Protein AF-A0A424Q574-F1 (afdb_monomer_lite)

Radius of gyration: 20.09 Å; chains: 1; bounding box: 46×56×44 Å

Foldseek 3Di:
DVVVVVCVVPVVQVLLLVQQLVQVCVQVVCPPVDDSVVDDDDGPDQWDWDDDDPKTKIKGWDDDPNDIHIHMHTDDDDPDDDVVNVVVVVVVVVVVVDPPPDPDPPDPPDDD

Secondary structure (DSSP, 8-state):
-HHHHHHHH-TTHHHHHHHHHHHHHHHTT-GGGS-GGG----TT-SEEEEEETTEEEEEEEEEETTEEEEEEEE--------HHHHHHHHHHHHHHH-TT------------

pLDDT: mean 74.78, std 12.17, range [43.94, 90.31]

Structure (mmCIF, N/CA/C/O backbone):
data_AF-A0A424Q574-F1
#
_entry.id   AF-A0A424Q574-F1
#
loop_
_atom_site.group_PDB
_atom_site.id
_atom_site.type_symbol
_atom_site.label_atom_id
_atom_site.label_alt_id
_atom_site.label_comp_id
_atom_site.label_asym_id
_atom_site.label_entity_id
_atom_site.label_seq_id
_atom_site.pdbx_PDB_ins_code
_atom_site.Cartn_x
_atom_site.Cartn_y
_atom_site.Cartn_z
_atom_site.occupancy
_atom_site.B_iso_or_equiv
_atom_site.auth_seq_id
_atom_site.auth_comp_id
_atom_site.auth_asym_id
_atom_site.auth_atom_id
_atom_site.pdbx_PDB_model_num
ATOM 1 N N . GLY A 1 1 ? 7.608 7.016 18.982 1.00 70.19 1 GLY A N 1
ATOM 2 C CA . GLY A 1 1 ? 7.324 7.843 17.797 1.00 70.19 1 GLY A CA 1
ATOM 3 C C . GLY A 1 1 ? 5.828 7.919 17.667 1.00 70.19 1 GLY A C 1
ATOM 4 O O . GLY A 1 1 ? 5.191 6.898 17.893 1.00 70.19 1 GLY A O 1
ATOM 5 N N . GLU A 1 2 ? 5.295 9.095 17.361 1.00 78.00 2 GLU A N 1
ATOM 6 C CA . GLU A 1 2 ? 3.858 9.404 17.406 1.00 78.00 2 GLU A CA 1
ATOM 7 C C . GLU A 1 2 ? 3.003 8.418 16.591 1.00 78.00 2 GLU A C 1
ATOM 9 O O . GLU A 1 2 ? 2.003 7.907 17.086 1.00 78.00 2 GLU A O 1
ATOM 14 N N . GLU A 1 3 ? 3.463 8.019 15.398 1.00 73.25 3 GLU A N 1
ATOM 15 C CA . GLU A 1 3 ? 2.787 6.996 14.585 1.00 73.25 3 GLU A CA 1
ATOM 16 C C . GLU A 1 3 ? 2.676 5.640 15.308 1.00 73.25 3 GLU A C 1
ATOM 18 O O . GLU A 1 3 ? 1.620 5.013 15.302 1.00 73.25 3 GLU A O 1
ATOM 23 N N . LEU A 1 4 ? 3.741 5.189 15.981 1.00 79.75 4 LEU A N 1
ATOM 24 C CA . LEU A 1 4 ? 3.734 3.917 16.713 1.00 79.75 4 LEU A CA 1
ATOM 25 C C . LEU A 1 4 ? 2.790 3.963 17.919 1.00 79.75 4 LEU A C 1
ATOM 27 O O . LEU A 1 4 ? 2.160 2.958 18.240 1.00 79.75 4 LEU A O 1
ATOM 31 N N . GLU A 1 5 ? 2.707 5.103 18.602 1.00 82.69 5 GLU A N 1
ATOM 32 C CA . GLU A 1 5 ? 1.785 5.285 19.727 1.00 82.69 5 GLU A CA 1
ATOM 33 C C . GLU A 1 5 ? 0.331 5.294 19.248 1.00 82.69 5 GLU A C 1
ATOM 35 O O . GLU A 1 5 ? -0.494 4.578 19.814 1.00 82.69 5 GLU A O 1
ATOM 40 N N . ASN A 1 6 ? 0.043 5.971 18.135 1.00 77.31 6 ASN A N 1
ATOM 41 C CA . ASN A 1 6 ? -1.282 5.959 17.518 1.00 77.31 6 ASN A CA 1
ATOM 42 C C . ASN A 1 6 ? -1.688 4.569 17.002 1.00 77.31 6 ASN A C 1
ATOM 44 O O . ASN A 1 6 ? -2.845 4.180 17.156 1.00 77.31 6 ASN A O 1
ATOM 48 N N . LEU A 1 7 ? -0.750 3.793 16.448 1.00 82.56 7 LEU A N 1
ATOM 49 C CA . LEU A 1 7 ? -0.987 2.403 16.037 1.00 82.56 7 LEU A CA 1
ATOM 50 C C . LEU A 1 7 ? -1.217 1.469 17.229 1.00 82.56 7 LEU A C 1
ATOM 52 O O . LEU A 1 7 ? -2.032 0.557 17.144 1.00 82.56 7 LEU A O 1
ATOM 56 N N . ARG A 1 8 ? -0.519 1.689 18.350 1.00 84.31 8 ARG A N 1
ATOM 57 C CA . ARG A 1 8 ? -0.772 0.946 19.596 1.00 84.31 8 ARG A CA 1
ATOM 58 C C . ARG A 1 8 ? -2.144 1.268 20.181 1.00 84.31 8 ARG A C 1
ATOM 60 O O . ARG A 1 8 ? -2.762 0.377 20.753 1.00 84.31 8 ARG A O 1
ATOM 67 N N . ALA A 1 9 ? -2.601 2.511 20.042 1.00 83.94 9 ALA A N 1
ATOM 68 C CA . ALA A 1 9 ? -3.927 2.936 20.476 1.00 83.94 9 ALA A CA 1
ATOM 69 C C . ALA A 1 9 ? -5.054 2.433 19.553 1.00 83.94 9 ALA A C 1
ATOM 71 O O . ALA A 1 9 ? -6.160 2.218 20.035 1.00 83.94 9 ALA A O 1
ATOM 72 N N . ASN A 1 10 ? -4.770 2.221 18.261 1.00 82.38 10 ASN A N 1
ATOM 73 C CA . ASN A 1 10 ? -5.748 1.818 17.241 1.00 82.38 10 ASN A CA 1
ATOM 74 C C . ASN A 1 10 ? -5.206 0.642 16.398 1.00 82.38 10 ASN A C 1
ATOM 76 O O . ASN A 1 10 ? -4.868 0.815 15.218 1.00 82.38 10 ASN A O 1
ATOM 80 N N . PRO A 1 11 ? -5.047 -0.556 16.991 1.00 83.12 11 PRO A N 1
ATOM 81 C CA . PRO A 1 11 ? -4.432 -1.705 16.324 1.00 83.12 11 PRO A CA 1
ATOM 82 C C . PRO A 1 11 ? -5.190 -2.167 15.070 1.00 83.12 11 PRO A C 1
ATOM 84 O O . PRO A 1 11 ? -4.582 -2.679 14.131 1.00 83.12 11 PRO A O 1
ATOM 87 N N . GLU A 1 12 ? -6.500 -1.947 15.006 1.00 81.88 12 GLU A N 1
ATOM 88 C CA . GLU A 1 12 ? -7.348 -2.231 13.846 1.00 81.88 12 GLU A CA 1
ATOM 89 C C . GLU A 1 12 ? -6.972 -1.399 12.609 1.00 81.88 12 GLU A C 1
ATOM 91 O O . GLU A 1 12 ? -7.172 -1.833 11.474 1.00 81.88 12 GLU A O 1
ATOM 96 N N . LEU A 1 13 ? -6.356 -0.230 12.808 1.00 82.00 13 LEU A N 1
ATOM 97 C CA . LEU A 1 13 ? -5.911 0.653 11.730 1.00 82.00 13 LEU A CA 1
ATOM 98 C C . L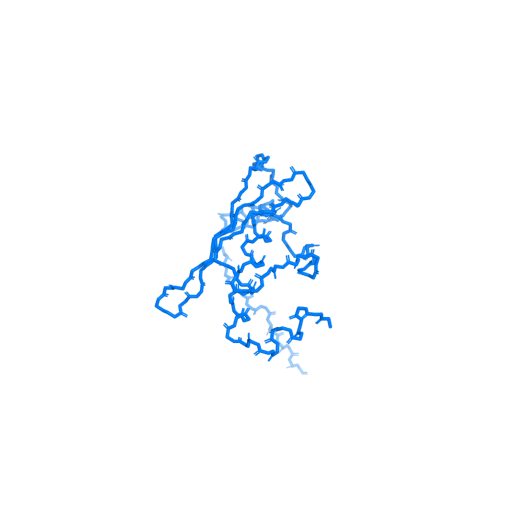EU A 1 13 ? -4.491 0.329 11.249 1.00 82.00 13 LEU A C 1
ATOM 100 O O . LEU A 1 13 ? -4.022 0.923 10.273 1.00 82.00 13 LEU A O 1
ATOM 104 N N . ALA A 1 14 ? -3.806 -0.631 11.880 1.00 85.06 14 ALA A N 1
ATOM 105 C CA . ALA A 1 14 ? -2.451 -1.019 11.502 1.00 85.06 14 ALA A CA 1
ATOM 106 C C . ALA A 1 14 ? -2.393 -1.616 10.094 1.00 85.06 14 ALA A C 1
ATOM 108 O O . ALA A 1 14 ? -1.539 -1.226 9.298 1.00 85.06 14 ALA A O 1
ATOM 109 N N . ILE A 1 15 ? -3.334 -2.499 9.751 1.00 85.94 15 ILE A N 1
ATOM 110 C CA . ILE A 1 15 ? -3.384 -3.114 8.419 1.00 85.94 15 ILE A CA 1
ATOM 111 C C . ILE A 1 15 ? -3.750 -2.075 7.355 1.00 85.94 15 ILE A C 1
ATOM 113 O O . ILE A 1 15 ? -3.142 -2.042 6.284 1.00 85.94 15 ILE A O 1
ATOM 117 N N . GLN A 1 16 ? -4.682 -1.168 7.655 1.00 85.19 16 GLN A N 1
ATOM 118 C CA . GLN A 1 16 ? -5.004 -0.061 6.755 1.00 85.19 16 GLN A CA 1
ATOM 119 C C . GLN A 1 16 ? -3.773 0.819 6.496 1.00 85.19 16 GLN A C 1
ATOM 121 O O . GLN A 1 16 ? -3.428 1.073 5.345 1.00 85.19 16 GLN A O 1
ATOM 126 N N . THR A 1 17 ? -3.084 1.239 7.557 1.00 85.19 17 THR A N 1
ATOM 127 C CA . THR A 1 17 ? -1.883 2.081 7.462 1.00 85.19 17 THR A CA 1
ATOM 128 C C . THR A 1 17 ? -0.771 1.375 6.690 1.00 85.19 17 THR A C 1
ATOM 130 O O . THR A 1 17 ? -0.137 1.977 5.825 1.00 85.19 17 THR A O 1
ATOM 133 N N . TRP A 1 18 ? -0.565 0.082 6.945 1.00 86.75 18 TRP A N 1
ATOM 134 C CA . TRP A 1 18 ? 0.426 -0.717 6.233 1.00 86.75 18 TRP A CA 1
ATOM 135 C C . TRP A 1 18 ? 0.107 -0.829 4.737 1.00 86.75 18 TRP A C 1
ATOM 137 O O . TRP A 1 18 ? 0.968 -0.534 3.911 1.00 86.75 18 TRP A O 1
ATOM 147 N N . THR A 1 19 ? -1.136 -1.166 4.370 1.00 88.12 19 THR A N 1
ATOM 148 C CA . THR A 1 19 ? -1.525 -1.277 2.950 1.00 88.12 19 THR A CA 1
ATOM 149 C C . THR A 1 19 ? -1.395 0.049 2.198 1.00 88.12 19 THR A C 1
ATOM 151 O O . THR A 1 19 ? -0.996 0.039 1.037 1.00 88.12 19 THR A O 1
ATOM 154 N N . ALA A 1 20 ? -1.683 1.182 2.846 1.00 87.31 20 ALA A N 1
ATOM 155 C CA . ALA A 1 20 ? -1.509 2.517 2.269 1.00 87.31 20 ALA A CA 1
ATOM 156 C C . ALA A 1 20 ? -0.033 2.873 2.022 1.00 87.31 20 ALA A C 1
ATOM 158 O O . ALA A 1 20 ? 0.319 3.421 0.974 1.00 87.31 20 ALA A O 1
ATOM 159 N N . LYS A 1 21 ? 0.848 2.535 2.971 1.00 84.94 21 LYS A N 1
ATOM 160 C CA . LYS A 1 21 ? 2.299 2.720 2.817 1.00 84.94 21 LYS A CA 1
ATOM 161 C C . LYS A 1 21 ? 2.857 1.862 1.691 1.00 84.94 21 LYS A C 1
ATOM 163 O O . LYS A 1 21 ? 3.590 2.370 0.845 1.00 84.94 21 LYS A O 1
ATOM 168 N N . GLU A 1 22 ? 2.444 0.603 1.637 1.00 86.12 22 GLU A N 1
ATOM 169 C CA . GLU A 1 22 ? 2.855 -0.339 0.601 1.00 86.12 22 GLU A CA 1
ATOM 170 C C . GLU A 1 22 ? 2.388 0.107 -0.797 1.00 86.12 22 GLU A C 1
ATOM 172 O O . GLU A 1 22 ? 3.159 0.068 -1.757 1.00 86.12 22 GLU A O 1
ATOM 177 N N . SER A 1 23 ? 1.139 0.576 -0.935 1.00 87.81 23 SER A N 1
ATOM 178 C CA . SER A 1 23 ? 0.613 1.040 -2.225 1.00 87.81 23 SER A CA 1
ATOM 179 C C . SER A 1 23 ? 1.347 2.280 -2.730 1.00 87.81 23 SER A C 1
ATOM 181 O O . SER A 1 23 ? 1.632 2.379 -3.924 1.00 87.81 23 SER A O 1
ATOM 183 N N . LEU A 1 24 ? 1.711 3.203 -1.835 1.00 83.50 24 LEU A N 1
ATOM 184 C CA . LEU A 1 24 ? 2.536 4.353 -2.188 1.00 83.50 24 LEU A CA 1
ATOM 185 C C . LEU A 1 24 ? 3.955 3.938 -2.587 1.00 83.50 24 LEU A C 1
ATOM 187 O O . LEU A 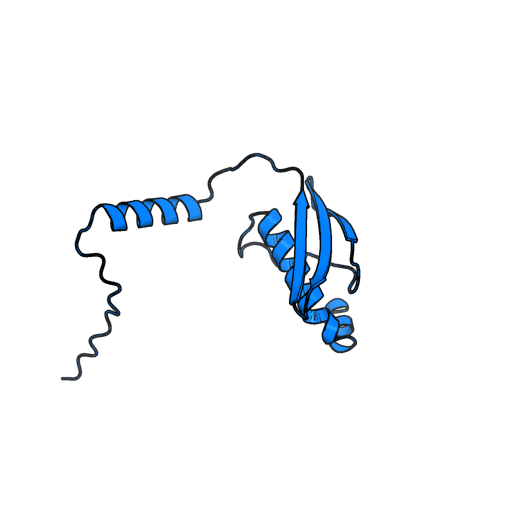1 24 ? 4.440 4.371 -3.627 1.00 83.50 24 LEU A O 1
ATOM 191 N N . GLN A 1 25 ? 4.610 3.080 -1.809 1.00 82.75 25 GLN A N 1
ATOM 192 C CA . GLN A 1 25 ? 5.965 2.618 -2.114 1.00 82.75 25 GLN A CA 1
ATOM 193 C C . GLN A 1 25 ? 6.038 1.952 -3.499 1.00 82.75 25 GLN A C 1
ATOM 195 O O . GLN A 1 25 ? 6.979 2.196 -4.259 1.00 82.75 25 GLN A O 1
ATOM 200 N N . LYS A 1 26 ? 4.999 1.190 -3.868 1.00 82.94 26 LYS A N 1
ATOM 201 C CA . LYS A 1 26 ? 4.834 0.623 -5.215 1.00 82.94 26 LYS A CA 1
ATOM 202 C C . LYS A 1 26 ? 4.609 1.691 -6.283 1.00 82.94 26 LYS A C 1
ATOM 204 O O . LYS A 1 26 ? 5.236 1.620 -7.335 1.00 82.94 26 LYS A O 1
ATOM 209 N N . ALA A 1 27 ? 3.766 2.691 -6.018 1.00 82.00 27 ALA A N 1
ATOM 210 C CA . ALA A 1 27 ? 3.533 3.800 -6.946 1.00 82.00 27 ALA A CA 1
ATOM 211 C C . ALA A 1 27 ? 4.804 4.633 -7.199 1.00 82.00 27 ALA A C 1
ATOM 213 O O . ALA A 1 27 ? 5.021 5.091 -8.316 1.00 82.00 27 ALA A O 1
ATOM 214 N N . MET A 1 28 ? 5.668 4.773 -6.190 1.00 78.81 28 MET A N 1
ATOM 215 C CA . MET A 1 28 ? 6.960 5.457 -6.308 1.00 78.81 28 MET A CA 1
ATOM 216 C C . MET A 1 28 ? 8.034 4.615 -7.014 1.00 78.81 28 MET A C 1
ATOM 218 O O . MET A 1 28 ? 9.065 5.159 -7.391 1.00 78.81 28 MET A O 1
ATOM 222 N N . ARG A 1 29 ? 7.825 3.300 -7.182 1.00 76.62 29 ARG A N 1
ATOM 223 C CA . ARG A 1 29 ? 8.790 2.349 -7.777 1.00 76.62 29 ARG A CA 1
ATOM 224 C C . ARG A 1 29 ? 10.165 2.315 -7.098 1.00 76.62 29 ARG A C 1
ATOM 226 O O . ARG A 1 29 ? 11.148 1.891 -7.692 1.00 76.62 29 ARG A O 1
ATOM 233 N N . LEU A 1 30 ? 10.249 2.721 -5.835 1.00 69.62 30 LEU A N 1
ATOM 234 C CA . LEU A 1 30 ? 11.525 2.785 -5.114 1.00 69.62 30 LEU A CA 1
ATOM 235 C C . LEU A 1 30 ? 11.945 1.440 -4.506 1.00 69.62 30 LEU A C 1
ATOM 237 O O . LEU A 1 30 ? 13.000 1.350 -3.875 1.00 69.62 30 LEU A O 1
ATOM 241 N N . GLY A 1 31 ? 11.127 0.395 -4.678 1.00 70.00 31 GLY A N 1
ATOM 242 C CA . GLY A 1 31 ? 11.356 -0.913 -4.071 1.00 70.00 31 GLY A CA 1
ATOM 243 C C . GLY A 1 31 ? 11.627 -0.779 -2.571 1.00 70.00 31 GLY A C 1
ATOM 244 O O . GLY A 1 31 ? 11.106 0.118 -1.911 1.00 70.00 31 GLY A O 1
ATOM 245 N N . MET A 1 32 ? 12.497 -1.6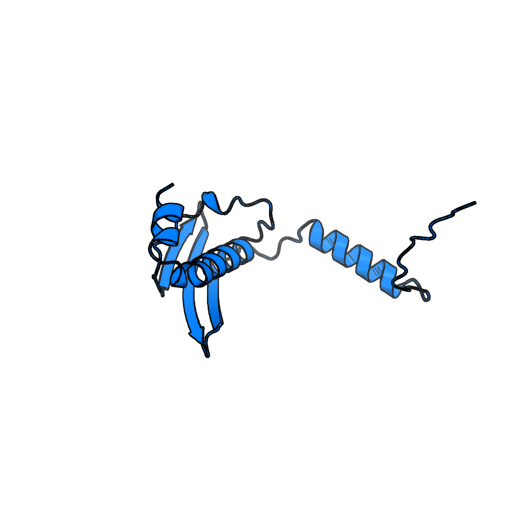28 -2.029 1.00 72.38 32 MET A N 1
ATOM 246 C CA . MET A 1 32 ? 12.888 -1.599 -0.611 1.00 72.38 32 MET A CA 1
ATOM 247 C C . MET A 1 32 ? 13.881 -0.480 -0.247 1.00 72.38 32 MET A C 1
ATOM 249 O O . MET A 1 32 ? 14.234 -0.344 0.924 1.00 72.38 32 MET A O 1
ATOM 253 N N . ASN A 1 33 ? 14.327 0.337 -1.211 1.00 69.19 33 ASN A N 1
ATOM 254 C CA . ASN A 1 33 ? 15.238 1.455 -0.934 1.00 69.19 33 ASN A CA 1
ATOM 255 C C . ASN A 1 33 ? 14.538 2.610 -0.210 1.00 69.19 33 ASN A C 1
ATOM 257 O O . ASN A 1 33 ? 15.196 3.465 0.387 1.00 69.19 33 ASN A O 1
ATOM 261 N N . PHE A 1 34 ? 13.207 2.646 -0.245 1.00 68.12 34 PHE A N 1
ATOM 262 C CA . PHE A 1 34 ? 12.450 3.670 0.447 1.00 68.12 34 PHE A CA 1
ATOM 263 C C . PHE A 1 34 ? 12.188 3.281 1.903 1.00 68.12 34 PHE A C 1
ATOM 265 O O . PHE A 1 34 ? 11.621 2.230 2.186 1.00 68.12 34 PHE A O 1
ATOM 272 N N . ASN A 1 35 ? 12.575 4.150 2.843 1.00 69.56 35 ASN A N 1
ATOM 273 C CA . ASN A 1 35 ? 12.310 3.933 4.262 1.00 69.56 35 ASN A CA 1
ATOM 274 C C . ASN A 1 35 ? 10.855 4.324 4.597 1.00 69.56 35 ASN A C 1
ATOM 276 O O . ASN A 1 35 ? 10.547 5.521 4.596 1.00 69.56 35 ASN A O 1
ATOM 280 N N . PRO A 1 36 ? 9.979 3.374 4.983 1.00 66.00 36 PRO A N 1
ATOM 281 C CA . PRO A 1 36 ? 8.558 3.635 5.244 1.00 66.00 36 PRO A CA 1
ATOM 282 C C . PRO A 1 36 ? 8.290 4.592 6.417 1.00 66.00 36 PRO A C 1
ATOM 284 O O . PRO A 1 36 ? 7.159 5.038 6.605 1.00 66.00 36 PRO A O 1
ATOM 287 N N . ARG A 1 37 ? 9.314 4.906 7.226 1.00 69.31 37 ARG A N 1
ATOM 288 C CA . ARG A 1 37 ? 9.236 5.887 8.322 1.00 69.31 37 ARG A CA 1
ATOM 289 C C . ARG A 1 37 ? 9.247 7.337 7.847 1.00 69.31 37 ARG A C 1
ATOM 291 O O . ARG A 1 37 ? 8.919 8.212 8.631 1.00 69.31 37 ARG A O 1
ATOM 298 N N . LYS A 1 38 ? 9.659 7.596 6.602 1.00 68.31 38 LYS A N 1
ATOM 299 C CA . LYS A 1 38 ? 9.639 8.947 6.020 1.00 68.31 38 LYS A CA 1
ATOM 300 C C . LYS A 1 38 ? 8.263 9.344 5.486 1.00 68.31 38 LYS A C 1
ATOM 302 O O . LYS A 1 38 ? 8.075 10.503 5.139 1.00 68.31 38 LYS A O 1
ATOM 307 N N . ILE A 1 39 ? 7.329 8.395 5.393 1.00 68.50 39 ILE A N 1
ATOM 308 C CA . ILE A 1 39 ? 5.953 8.688 5.009 1.00 68.50 39 ILE A CA 1
ATOM 309 C C . ILE A 1 39 ? 5.099 8.746 6.268 1.00 68.50 39 ILE A C 1
ATOM 311 O O . ILE A 1 39 ? 4.836 7.721 6.904 1.00 68.50 39 ILE A O 1
ATOM 315 N N . GLU A 1 40 ? 4.634 9.946 6.581 1.00 68.94 40 GLU A N 1
ATOM 316 C CA . GLU A 1 40 ? 3.637 10.179 7.613 1.00 68.94 40 GLU A CA 1
ATOM 317 C C . GLU A 1 40 ? 2.254 10.183 6.962 1.00 68.94 40 GLU A C 1
ATOM 319 O O . GLU A 1 40 ? 1.949 11.021 6.113 1.00 68.94 40 GLU A O 1
ATOM 324 N N . PHE A 1 41 ? 1.419 9.214 7.338 1.00 67.81 41 PHE A N 1
AT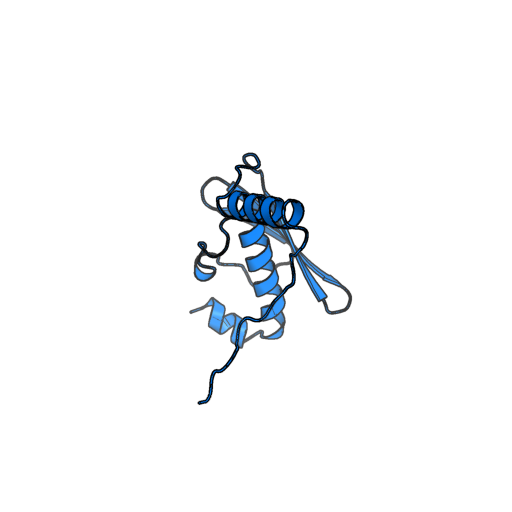OM 325 C CA . PHE A 1 41 ? 0.024 9.164 6.916 1.00 67.81 41 PHE A CA 1
ATOM 326 C C . PHE A 1 41 ? -0.885 9.493 8.096 1.00 67.81 41 PHE A C 1
ATOM 328 O O . PHE A 1 41 ? -0.739 8.878 9.156 1.00 67.81 41 PHE A O 1
ATOM 335 N N . PRO A 1 42 ? -1.872 10.386 7.924 1.00 65.69 42 PRO A N 1
ATOM 336 C CA . PRO A 1 42 ? -2.948 10.510 8.890 1.00 65.69 42 PRO A CA 1
ATOM 337 C C . PRO A 1 42 ? -3.730 9.187 8.943 1.00 65.69 42 PRO A C 1
ATOM 339 O O . PRO A 1 42 ? -4.330 8.742 7.960 1.00 65.69 42 PRO A O 1
ATOM 342 N N . ILE A 1 43 ? -3.676 8.530 10.100 1.00 65.62 43 ILE A N 1
ATOM 343 C CA . ILE A 1 43 ? -4.296 7.225 10.346 1.00 65.62 43 ILE A CA 1
ATOM 344 C C . ILE A 1 43 ? -5.828 7.364 10.260 1.00 65.62 43 ILE A C 1
ATOM 346 O O . ILE A 1 43 ? -6.407 8.319 10.773 1.00 65.62 43 ILE A O 1
ATOM 350 N N . GLY A 1 44 ? -6.495 6.418 9.587 1.00 63.38 44 GLY A N 1
ATOM 351 C CA . GLY A 1 44 ? -7.960 6.401 9.429 1.00 63.38 44 GLY A CA 1
ATOM 352 C C . GLY A 1 44 ? -8.507 7.215 8.247 1.00 63.38 44 GLY A C 1
ATOM 353 O O . GLY A 1 44 ? -9.719 7.238 8.018 1.00 63.38 44 GLY A O 1
ATOM 354 N N . VAL A 1 45 ? -7.647 7.843 7.442 1.00 68.94 45 VAL A N 1
ATOM 355 C CA . VAL A 1 45 ? -8.078 8.609 6.266 1.00 68.94 45 VAL A CA 1
ATOM 356 C C . VAL A 1 45 ? -8.348 7.682 5.075 1.00 68.94 45 VAL A C 1
ATOM 358 O O . VAL A 1 45 ? -7.506 6.883 4.674 1.00 68.94 45 VAL A O 1
ATOM 361 N N . LYS A 1 46 ? -9.551 7.787 4.491 1.00 75.19 46 LYS A N 1
ATOM 362 C CA . LYS A 1 46 ? -9.968 6.987 3.319 1.00 75.19 46 LYS A CA 1
ATOM 363 C C . LYS A 1 46 ? -9.486 7.553 1.988 1.00 75.19 46 LYS A C 1
ATOM 365 O O . LYS A 1 46 ? -9.417 6.816 1.013 1.00 75.19 46 LYS A O 1
ATOM 370 N N . LYS A 1 47 ? -9.237 8.859 1.915 1.00 80.75 47 LYS A N 1
ATOM 371 C CA . LYS A 1 47 ? -8.769 9.541 0.706 1.00 80.75 47 LYS A CA 1
ATOM 372 C C . LYS A 1 47 ? -7.796 10.633 1.095 1.00 80.75 47 LYS A C 1
ATOM 374 O O . LYS A 1 47 ? -8.146 11.473 1.921 1.00 80.75 47 LYS A O 1
ATOM 379 N N . LEU A 1 48 ? -6.618 10.631 0.494 1.00 81.31 48 LEU A N 1
ATOM 380 C CA . LEU A 1 48 ? -5.593 11.621 0.772 1.00 81.31 48 LEU A CA 1
ATOM 381 C C . LEU A 1 48 ? -4.868 11.986 -0.516 1.00 81.31 48 LEU A C 1
ATOM 383 O O . LEU A 1 48 ? -4.459 11.108 -1.270 1.00 81.31 48 LEU A O 1
ATOM 387 N N . ASN A 1 49 ? -4.678 13.282 -0.721 1.00 80.56 49 ASN A N 1
ATOM 388 C CA . ASN A 1 49 ? -3.787 13.800 -1.746 1.00 80.56 49 ASN A CA 1
ATOM 389 C C . ASN A 1 49 ? -2.537 14.311 -1.045 1.00 80.56 49 ASN A C 1
ATOM 391 O O . ASN A 1 49 ? -2.646 15.025 -0.047 1.00 80.56 49 ASN A O 1
ATOM 395 N N . PHE A 1 50 ? -1.369 13.947 -1.550 1.00 77.81 50 PHE A N 1
ATOM 396 C CA . PHE A 1 50 ? -0.104 14.383 -0.980 1.00 77.81 50 PHE A CA 1
ATOM 397 C C . PHE A 1 50 ? 0.952 14.514 -2.071 1.00 77.81 50 PHE A C 1
ATOM 399 O O . PHE A 1 50 ? 0.931 13.817 -3.086 1.00 77.81 50 PHE A O 1
ATOM 406 N N . SER A 1 51 ? 1.879 15.432 -1.840 1.00 72.25 51 SER A N 1
ATOM 407 C CA . SER A 1 51 ? 2.996 15.705 -2.734 1.00 72.25 51 SER A CA 1
ATOM 408 C C . SER A 1 51 ? 4.269 15.236 -2.046 1.00 72.25 51 SER A C 1
ATOM 410 O O . SER A 1 51 ? 4.556 15.660 -0.927 1.00 72.25 51 SER A O 1
ATOM 412 N N . ILE A 1 52 ? 5.012 14.339 -2.692 1.00 71.69 52 ILE A N 1
ATOM 413 C CA . ILE A 1 52 ? 6.339 13.915 -2.235 1.00 71.69 52 ILE A CA 1
ATOM 414 C C . ILE A 1 52 ? 7.339 14.405 -3.268 1.00 71.69 52 ILE A C 1
ATOM 416 O O . ILE A 1 52 ? 7.272 14.017 -4.435 1.00 71.69 52 ILE A O 1
ATOM 420 N N . GLU A 1 53 ? 8.255 15.263 -2.823 1.00 72.44 53 GLU A N 1
ATOM 421 C CA . GLU A 1 53 ? 9.231 15.937 -3.682 1.00 72.44 53 GLU A CA 1
ATOM 422 C C . GLU A 1 53 ? 8.528 16.669 -4.841 1.00 72.44 53 GLU A C 1
ATOM 424 O O . GLU A 1 53 ? 7.789 17.620 -4.595 1.00 72.44 53 GLU A O 1
ATOM 429 N N . ASN A 1 54 ? 8.714 16.213 -6.084 1.00 69.50 54 ASN A N 1
ATOM 430 C CA . ASN A 1 54 ? 8.110 16.798 -7.286 1.00 69.50 54 ASN A CA 1
ATOM 431 C C . ASN A 1 54 ? 6.929 15.982 -7.840 1.00 69.50 54 ASN A C 1
ATOM 433 O O . ASN A 1 54 ? 6.437 16.282 -8.925 1.00 69.50 54 ASN A O 1
ATOM 437 N N . SER A 1 55 ? 6.492 14.933 -7.138 1.00 71.69 55 SER A N 1
ATOM 438 C CA . SER A 1 55 ? 5.429 14.036 -7.598 1.00 71.69 55 SER A CA 1
ATOM 439 C C . SER A 1 55 ? 4.169 14.185 -6.752 1.00 71.69 55 SER A C 1
ATOM 441 O O . SER A 1 55 ? 4.214 14.155 -5.520 1.00 71.69 55 SER A O 1
ATOM 443 N N . ASN A 1 56 ? 3.026 14.317 -7.425 1.00 82.19 56 ASN A N 1
ATOM 444 C CA . ASN A 1 56 ? 1.714 14.373 -6.790 1.00 82.19 56 ASN A CA 1
ATOM 445 C C . ASN A 1 56 ? 1.068 12.989 -6.808 1.00 82.19 56 ASN A C 1
ATOM 447 O O . ASN A 1 56 ? 0.859 12.412 -7.877 1.00 82.19 56 ASN A O 1
ATOM 451 N N . PHE A 1 57 ? 0.710 12.491 -5.627 1.00 84.50 57 PHE A N 1
ATOM 452 C CA . PHE A 1 57 ? 0.052 11.206 -5.453 1.00 84.50 57 PHE A CA 1
ATOM 453 C C . PHE A 1 57 ? -1.337 11.375 -4.837 1.00 84.50 57 PHE A C 1
ATOM 455 O O . PHE A 1 57 ? -1.589 12.237 -3.992 1.00 84.50 57 PHE A O 1
ATOM 462 N N . GLN A 1 58 ? -2.242 10.506 -5.265 1.00 87.44 58 GLN A N 1
ATOM 463 C CA . GLN A 1 58 ? -3.579 10.349 -4.718 1.00 87.44 58 GLN A CA 1
ATOM 464 C C . GLN A 1 58 ? -3.686 8.933 -4.164 1.00 87.44 58 GLN A C 1
ATOM 466 O O . GLN A 1 58 ? -3.365 7.966 -4.853 1.00 87.44 58 GLN A O 1
ATOM 471 N N . LEU A 1 59 ? -4.122 8.820 -2.914 1.00 87.44 59 LEU A N 1
ATOM 472 C CA . LEU A 1 59 ? -4.369 7.563 -2.220 1.00 87.44 59 LEU A CA 1
ATOM 473 C C . LEU A 1 59 ? -5.855 7.444 -1.907 1.00 87.44 59 LEU A C 1
ATOM 475 O O . LEU A 1 59 ? -6.469 8.371 -1.373 1.00 87.44 59 LEU A O 1
ATOM 479 N N . VAL A 1 60 ? -6.408 6.263 -2.158 1.00 88.75 60 VAL A N 1
ATOM 480 C CA . VAL A 1 60 ? -7.734 5.865 -1.692 1.00 88.75 60 VAL A CA 1
ATOM 481 C C . VAL A 1 60 ? -7.640 4.511 -1.006 1.00 88.75 60 VAL A C 1
ATOM 483 O O . VAL A 1 60 ? -7.127 3.557 -1.583 1.00 88.75 60 VAL A O 1
ATOM 486 N N . SER A 1 61 ? -8.186 4.424 0.203 1.00 87.44 61 SER A N 1
ATOM 487 C CA . SER A 1 61 ? -8.241 3.206 1.005 1.00 87.44 61 SER A CA 1
ATOM 488 C C . SER A 1 61 ? -9.679 2.872 1.380 1.00 87.44 61 SER A C 1
ATOM 490 O O . SER A 1 61 ? -10.470 3.739 1.766 1.00 87.44 61 SER A O 1
ATOM 492 N N . TRP A 1 62 ? -10.027 1.594 1.283 1.00 88.25 62 TRP A N 1
ATOM 493 C CA . TRP A 1 62 ? -11.332 1.075 1.673 1.00 88.25 62 TRP A CA 1
ATOM 494 C C . TRP A 1 62 ? -11.221 -0.360 2.183 1.00 88.25 62 TRP A C 1
ATOM 496 O O . TRP A 1 62 ? -10.212 -1.038 1.995 1.00 88.25 62 TRP A O 1
ATOM 506 N N . THR A 1 63 ? -12.291 -0.821 2.822 1.00 87.38 63 THR A N 1
ATOM 507 C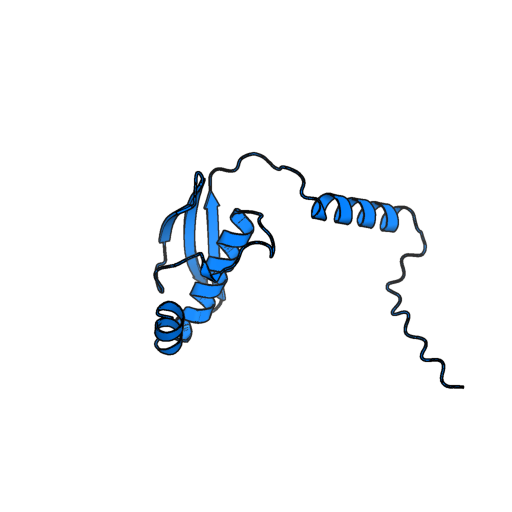 CA . THR A 1 63 ? -12.422 -2.205 3.276 1.00 87.38 63 THR A CA 1
ATOM 508 C C . THR A 1 63 ? -13.472 -2.902 2.422 1.00 87.38 63 THR A C 1
ATOM 510 O O . THR A 1 63 ? -14.561 -2.365 2.209 1.00 87.38 63 THR A O 1
ATOM 513 N N . HIS A 1 64 ? -13.159 -4.094 1.924 1.00 87.75 64 HIS A N 1
ATOM 514 C CA . HIS A 1 64 ? -14.100 -4.953 1.214 1.00 87.75 64 HIS A CA 1
ATOM 515 C C . HIS A 1 64 ? -14.036 -6.363 1.796 1.00 87.75 64 HIS A C 1
ATOM 517 O O . HIS A 1 64 ? -12.988 -6.993 1.709 1.00 87.75 64 HIS A O 1
ATOM 523 N N . LYS A 1 65 ? -15.146 -6.858 2.367 1.00 85.06 65 LYS A N 1
ATOM 524 C CA . LYS A 1 65 ? -15.236 -8.204 2.975 1.00 85.06 65 LYS A CA 1
ATOM 525 C C . LYS A 1 65 ? -14.028 -8.506 3.881 1.00 85.06 65 LYS A C 1
ATOM 527 O O . LYS A 1 65 ? -13.267 -9.430 3.615 1.00 85.06 65 LYS A O 1
ATOM 532 N N . ASP A 1 66 ? -13.800 -7.633 4.861 1.00 85.25 66 ASP A N 1
ATOM 533 C CA . ASP A 1 66 ? -12.697 -7.710 5.837 1.00 85.25 66 ASP A CA 1
ATOM 534 C C . ASP A 1 66 ? -11.272 -7.589 5.265 1.00 85.25 66 ASP A C 1
ATOM 536 O O . ASP A 1 66 ? -10.291 -7.675 5.998 1.00 85.25 66 ASP A O 1
ATOM 540 N N . SER A 1 67 ? -11.131 -7.321 3.966 1.00 84.75 67 SER A N 1
ATOM 541 C CA . SER A 1 67 ? -9.842 -7.044 3.332 1.00 84.75 67 SER A CA 1
ATOM 542 C C . SER A 1 67 ? -9.612 -5.541 3.212 1.00 84.75 67 SER A C 1
ATOM 544 O O . SER A 1 67 ? -10.467 -4.819 2.693 1.00 84.75 67 SER A O 1
ATOM 546 N N . HIS A 1 68 ? -8.444 -5.068 3.650 1.00 87.25 68 HIS A N 1
ATOM 547 C CA . HIS A 1 68 ? -8.011 -3.688 3.434 1.00 87.25 68 HIS A CA 1
ATOM 548 C C . HIS A 1 68 ? -7.376 -3.545 2.056 1.00 87.25 68 HIS A C 1
ATOM 550 O O . HIS A 1 68 ? -6.435 -4.261 1.716 1.00 87.25 68 HIS A O 1
ATOM 556 N N . ILE A 1 69 ? -7.890 -2.605 1.271 1.00 88.12 69 ILE A N 1
ATOM 557 C CA . ILE A 1 69 ? -7.405 -2.315 -0.072 1.00 88.12 69 ILE A CA 1
ATOM 558 C C . ILE A 1 69 ? -7.014 -0.844 -0.114 1.00 88.12 69 ILE A C 1
ATOM 560 O O . ILE A 1 69 ? -7.792 0.023 0.285 1.00 88.12 69 ILE A O 1
ATOM 564 N N . SER A 1 70 ? -5.808 -0.583 -0.609 1.00 90.31 70 SER A N 1
ATOM 565 C CA . SER A 1 70 ? -5.271 0.760 -0.796 1.00 90.31 70 SER A CA 1
ATOM 566 C C . SER A 1 70 ? -4.764 0.899 -2.225 1.00 90.31 70 SER A C 1
ATOM 568 O O . SER A 1 70 ? -4.011 0.055 -2.714 1.00 90.31 70 SER A O 1
ATOM 570 N N . LEU A 1 71 ? -5.214 1.949 -2.904 1.00 88.94 71 LEU A N 1
ATOM 571 C CA . LEU A 1 71 ? -4.844 2.281 -4.270 1.00 88.94 71 LEU A CA 1
ATOM 572 C C . LEU A 1 71 ? -4.164 3.643 -4.264 1.00 88.94 71 LEU A C 1
ATOM 574 O O . LEU A 1 71 ? -4.784 4.636 -3.885 1.00 88.94 71 LEU A O 1
ATOM 578 N N . THR A 1 72 ? -2.917 3.677 -4.726 1.00 89.19 72 THR A N 1
ATOM 579 C CA . THR A 1 72 ? -2.170 4.917 -4.929 1.00 89.19 72 THR A CA 1
ATOM 580 C C . THR A 1 72 ? -1.867 5.089 -6.406 1.00 89.19 72 THR A C 1
ATOM 582 O O . THR A 1 72 ? -1.415 4.147 -7.057 1.00 89.19 72 THR A O 1
ATOM 585 N N . TRP A 1 73 ? -2.086 6.288 -6.931 1.00 87.25 73 TRP A N 1
ATOM 586 C CA . TRP A 1 73 ? -1.680 6.665 -8.280 1.00 87.25 73 TRP A CA 1
ATOM 587 C C . TRP A 1 73 ? -1.120 8.082 -8.285 1.00 87.25 73 TRP A C 1
ATOM 589 O O . TRP A 1 73 ? -1.429 8.894 -7.416 1.00 87.25 73 TRP A O 1
ATOM 599 N N . GLY A 1 74 ? -0.281 8.377 -9.265 1.00 85.06 74 GLY A N 1
ATOM 600 C CA . GLY A 1 74 ? 0.330 9.683 -9.451 1.00 85.06 74 GLY A CA 1
ATOM 601 C C . GLY A 1 74 ? 0.753 9.849 -10.900 1.00 85.06 74 GLY A C 1
ATOM 602 O O . GLY A 1 74 ? 0.716 8.892 -11.678 1.00 85.06 74 GLY A O 1
ATOM 603 N N . GLU A 1 75 ? 1.120 11.070 -11.264 1.00 74.75 75 GLU A N 1
ATOM 604 C CA . GLU A 1 75 ? 1.674 11.347 -12.583 1.00 74.75 75 GLU A CA 1
ATOM 605 C C . GLU A 1 75 ? 3.053 10.689 -12.684 1.00 74.75 75 GLU A C 1
ATOM 607 O O . GLU A 1 75 ? 3.990 11.054 -11.978 1.00 74.75 75 GLU A O 1
ATOM 612 N N . GLY A 1 76 ? 3.148 9.648 -13.507 1.00 65.81 76 GLY A N 1
ATOM 613 C CA . GLY A 1 76 ? 4.405 8.961 -13.750 1.00 65.81 76 GLY A CA 1
ATOM 614 C C . GLY A 1 76 ? 5.190 9.668 -14.846 1.00 65.81 76 GLY A C 1
ATOM 615 O O . GLY A 1 76 ? 4.689 9.834 -15.956 1.00 65.81 76 GLY A O 1
ATOM 616 N N . ILE A 1 77 ? 6.456 9.978 -14.575 1.00 60.06 77 ILE A N 1
ATOM 617 C CA . ILE A 1 77 ? 7.476 9.872 -15.623 1.00 60.06 77 ILE A CA 1
ATOM 618 C C . ILE A 1 77 ? 7.483 8.405 -16.089 1.00 60.06 77 ILE A C 1
ATOM 620 O O . ILE A 1 77 ? 7.156 7.518 -15.300 1.00 60.06 77 ILE A O 1
ATOM 624 N N . GLY A 1 78 ? 7.696 8.150 -17.381 1.00 59.88 78 GLY A N 1
ATOM 625 C CA . GLY A 1 78 ? 7.471 6.854 -18.036 1.00 59.88 78 GLY A CA 1
ATOM 626 C C . GLY A 1 78 ? 8.084 5.620 -17.348 1.00 59.88 78 GLY A C 1
ATOM 627 O O . GLY A 1 78 ? 8.707 5.669 -16.290 1.00 59.88 78 GLY A O 1
ATOM 628 N N . TYR A 1 79 ? 7.844 4.437 -17.912 1.00 64.94 79 TYR A N 1
ATOM 629 C CA . TYR A 1 79 ? 8.493 3.223 -17.413 1.00 64.94 79 TYR A CA 1
ATOM 630 C C . TYR A 1 79 ? 9.992 3.257 -17.726 1.00 64.94 79 TYR A C 1
ATOM 632 O O . TYR A 1 79 ? 10.406 2.846 -18.806 1.00 64.94 79 TYR A O 1
ATOM 640 N N . ASP A 1 80 ? 10.788 3.756 -16.786 1.00 63.62 80 ASP A N 1
ATOM 641 C CA . ASP A 1 80 ? 12.233 3.584 -16.807 1.00 63.62 80 ASP A CA 1
ATOM 642 C C . ASP A 1 80 ? 12.523 2.188 -16.244 1.00 63.62 80 ASP A C 1
ATOM 644 O O . ASP A 1 80 ? 12.234 1.924 -15.074 1.00 63.62 80 ASP A O 1
ATOM 648 N N . SER A 1 81 ? 13.015 1.272 -17.087 1.00 62.03 81 SER A N 1
ATOM 649 C CA . SER A 1 81 ? 13.415 -0.073 -16.653 1.00 62.03 81 SER A CA 1
ATOM 650 C C . SER A 1 81 ? 14.332 0.018 -15.439 1.00 62.03 81 SER A C 1
ATOM 652 O O . SER A 1 81 ? 15.351 0.711 -15.473 1.00 62.03 81 SER A O 1
ATOM 654 N N . VAL A 1 82 ? 13.987 -0.700 -14.373 1.00 69.62 82 VAL A N 1
ATOM 655 C CA . VAL A 1 82 ? 14.850 -0.809 -13.194 1.00 69.62 82 VAL A CA 1
ATOM 656 C C . VAL A 1 82 ? 15.825 -1.981 -13.359 1.00 69.62 82 VAL A C 1
ATOM 658 O O . VAL A 1 82 ? 15.522 -2.928 -14.083 1.00 69.62 82 VAL A O 1
ATOM 661 N N . PRO A 1 83 ? 16.983 -1.989 -12.671 1.00 72.69 83 PRO A N 1
ATOM 662 C CA . PRO A 1 83 ? 17.922 -3.118 -12.720 1.00 72.69 83 PRO A CA 1
ATOM 663 C C . PRO A 1 83 ? 17.290 -4.472 -12.352 1.00 72.69 83 PRO A C 1
ATOM 665 O O . PRO A 1 83 ? 17.724 -5.519 -12.825 1.00 72.69 83 PRO A O 1
ATOM 668 N N . GLU A 1 84 ? 16.243 -4.460 -11.521 1.00 73.12 84 GLU A N 1
ATOM 669 C CA . GLU A 1 84 ? 15.450 -5.654 -11.215 1.00 73.12 84 GLU A CA 1
ATOM 670 C C . GLU A 1 84 ? 14.728 -6.199 -12.456 1.00 73.12 84 GLU A C 1
ATOM 672 O O . GLU A 1 84 ? 14.706 -7.410 -12.654 1.00 73.12 84 GLU A O 1
ATOM 677 N N . ASP A 1 85 ? 14.219 -5.335 -13.337 1.00 76.81 85 ASP A N 1
ATOM 678 C CA . ASP A 1 85 ? 13.586 -5.758 -14.590 1.00 76.81 85 ASP A CA 1
ATOM 679 C C . ASP A 1 85 ? 14.589 -6.441 -15.509 1.00 76.81 85 ASP A C 1
ATOM 681 O O . ASP A 1 85 ? 14.271 -7.452 -16.131 1.00 76.81 85 ASP A O 1
ATOM 685 N N . GLU A 1 86 ? 15.815 -5.917 -15.567 1.00 80.56 86 GLU A N 1
ATOM 686 C CA . GLU A 1 86 ? 16.894 -6.526 -16.337 1.00 80.56 86 GLU A CA 1
ATOM 687 C C . GLU A 1 86 ? 17.236 -7.918 -15.789 1.00 80.56 86 GLU A C 1
ATOM 689 O O . GLU A 1 86 ? 17.345 -8.878 -16.552 1.00 80.56 86 GLU A O 1
ATOM 694 N N . LEU A 1 87 ? 17.318 -8.065 -14.463 1.00 81.12 87 LEU A N 1
ATOM 695 C CA . LEU A 1 87 ? 17.543 -9.354 -13.806 1.00 81.12 87 LEU A CA 1
ATOM 696 C C . LEU A 1 87 ? 16.389 -10.342 -14.051 1.00 81.12 87 LEU A C 1
ATOM 698 O O . LEU A 1 87 ? 16.627 -11.526 -14.318 1.00 81.12 87 LEU A O 1
ATOM 702 N N . LEU A 1 88 ? 15.138 -9.877 -14.000 1.00 83.00 88 LEU A N 1
ATOM 703 C CA . LEU A 1 88 ? 13.959 -10.682 -14.325 1.00 83.00 88 LEU A CA 1
ATOM 704 C C . LEU A 1 88 ? 13.953 -11.104 -15.799 1.00 83.00 88 LEU A C 1
ATOM 706 O O . LEU A 1 88 ? 13.601 -12.246 -16.105 1.00 83.00 88 LEU A O 1
ATOM 710 N N . GLU A 1 89 ? 14.379 -10.231 -16.710 1.00 84.38 89 GLU A N 1
ATOM 711 C CA . GLU A 1 89 ? 14.481 -10.538 -18.135 1.00 84.38 89 GLU A CA 1
ATOM 712 C C . GLU A 1 89 ? 15.589 -11.561 -18.407 1.00 84.38 89 GLU A C 1
ATOM 714 O O . GLU A 1 89 ? 15.353 -12.561 -19.084 1.00 84.38 89 GLU A O 1
ATOM 719 N N . GLN A 1 90 ? 16.772 -11.383 -17.814 1.00 83.75 90 GLN A N 1
ATOM 720 C CA . GLN A 1 90 ? 17.875 -12.347 -17.895 1.00 83.75 90 GLN A CA 1
ATOM 721 C C . GLN A 1 90 ? 17.459 -13.722 -17.354 1.00 83.75 90 GLN A C 1
ATOM 723 O O . GLN A 1 90 ? 17.722 -14.751 -17.980 1.00 83.75 90 GLN A O 1
ATOM 728 N N . THR A 1 91 ? 16.739 -13.745 -16.229 1.00 80.88 91 THR A N 1
ATOM 729 C CA . THR A 1 91 ? 16.195 -14.976 -15.640 1.00 80.88 91 THR A CA 1
ATOM 730 C C . THR A 1 91 ? 15.185 -15.631 -16.580 1.00 80.88 91 THR A C 1
ATOM 732 O O . THR A 1 91 ? 15.238 -16.840 -16.814 1.00 80.88 91 THR A O 1
ATOM 735 N N . ARG A 1 92 ? 14.296 -14.836 -17.187 1.00 83.06 92 ARG A N 1
ATOM 736 C CA . ARG A 1 92 ? 13.328 -15.313 -18.180 1.00 83.06 92 ARG A CA 1
ATOM 737 C C . ARG A 1 92 ? 14.022 -15.907 -19.405 1.00 83.06 92 ARG A C 1
ATOM 739 O O . ARG A 1 92 ? 13.584 -16.952 -19.889 1.00 83.06 92 ARG A O 1
ATOM 746 N N . PHE A 1 93 ? 15.085 -15.278 -19.906 1.00 84.62 93 PHE A N 1
ATOM 747 C CA . PHE A 1 93 ? 15.882 -15.818 -21.007 1.00 84.62 93 PHE A CA 1
ATOM 748 C C . PHE A 1 93 ? 16.517 -17.157 -20.630 1.00 84.62 93 PHE A C 1
ATOM 750 O O . PHE A 1 93 ? 16.343 -18.122 -21.371 1.00 84.62 93 PHE A O 1
ATOM 757 N N . ALA A 1 94 ? 17.152 -17.251 -19.459 1.00 81.31 94 ALA A N 1
ATOM 758 C CA . ALA A 1 94 ? 17.776 -18.483 -18.975 1.00 81.31 94 ALA A CA 1
ATOM 759 C C . ALA A 1 94 ? 16.771 -19.644 -18.812 1.00 81.31 94 ALA A C 1
ATOM 761 O O . ALA A 1 94 ? 17.077 -20.792 -19.149 1.00 81.31 94 ALA A O 1
ATOM 762 N N . MET A 1 95 ? 15.550 -19.347 -18.351 1.00 76.50 95 MET A N 1
ATOM 763 C CA . MET A 1 95 ? 14.458 -20.325 -18.245 1.00 76.50 95 MET A CA 1
ATOM 764 C C . MET A 1 95 ? 13.951 -20.799 -19.612 1.00 76.50 95 MET A C 1
ATOM 766 O O . MET A 1 95 ? 13.589 -21.960 -19.760 1.00 76.50 95 MET A O 1
ATOM 770 N N . LYS A 1 96 ? 13.921 -19.922 -20.625 1.00 79.81 96 LYS A N 1
ATOM 771 C CA . LYS A 1 96 ? 13.495 -20.285 -21.988 1.00 79.81 96 LYS A CA 1
ATOM 772 C C . LYS A 1 96 ? 14.577 -21.021 -22.779 1.00 79.81 96 LYS A C 1
ATOM 774 O O . LYS A 1 96 ? 14.240 -21.807 -23.658 1.00 79.81 96 LYS A O 1
ATOM 779 N N . SER A 1 97 ? 15.855 -20.747 -22.511 1.00 77.75 97 SER A N 1
ATOM 780 C CA . SER A 1 97 ? 16.983 -21.324 -23.252 1.00 77.75 97 SER A CA 1
ATOM 781 C C . SER A 1 97 ? 17.453 -22.678 -22.719 1.00 77.75 97 SER A C 1
ATOM 783 O O . SER A 1 97 ? 18.187 -23.370 -23.419 1.00 77.75 97 SER A O 1
ATOM 785 N N . SER A 1 98 ? 17.075 -23.059 -21.495 1.00 64.56 98 SER A N 1
ATOM 786 C CA . SER A 1 98 ? 17.417 -24.358 -20.908 1.00 64.56 98 SER A CA 1
ATOM 787 C C . SER A 1 98 ? 16.192 -25.276 -20.858 1.00 64.56 98 SER A C 1
ATOM 789 O O . SER A 1 98 ? 15.148 -24.915 -20.324 1.00 64.56 98 SER A O 1
ATOM 791 N N . SER A 1 99 ? 16.311 -26.487 -21.41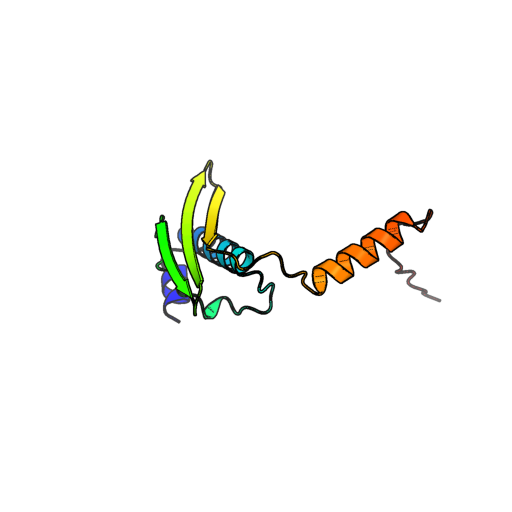0 1.00 61.81 99 SER A N 1
ATOM 792 C CA . SER A 1 99 ? 15.278 -27.533 -21.312 1.00 61.81 99 SER A CA 1
ATOM 793 C C . SER A 1 99 ? 15.190 -28.167 -19.916 1.00 61.81 99 SER A C 1
ATOM 795 O O . SER A 1 99 ? 14.213 -28.849 -19.626 1.00 61.81 99 SER A O 1
ATOM 797 N N . ASP A 1 100 ? 16.184 -27.905 -19.058 1.00 59.94 100 ASP A N 1
ATOM 798 C CA . ASP A 1 100 ? 16.382 -28.527 -17.742 1.00 59.94 100 ASP A CA 1
ATOM 799 C C . ASP A 1 100 ? 16.216 -27.534 -16.577 1.00 59.94 100 ASP A C 1
ATOM 801 O O . ASP A 1 100 ? 16.927 -27.612 -15.570 1.00 59.94 100 ASP A O 1
ATOM 805 N N . TRP A 1 101 ? 15.289 -26.575 -16.672 1.00 56.09 101 TRP A N 1
ATOM 806 C CA . TRP A 1 101 ? 14.963 -25.721 -15.526 1.00 56.09 101 TRP A CA 1
ATOM 807 C C . TRP A 1 101 ? 14.156 -26.526 -14.484 1.00 56.09 101 TRP A C 1
ATOM 809 O O . TRP A 1 101 ? 12.939 -26.461 -14.363 1.00 56.09 101 TRP A O 1
ATOM 819 N N . GLY A 1 102 ? 14.849 -27.358 -13.715 1.00 53.09 102 GLY A N 1
ATOM 820 C CA . GLY A 1 102 ? 14.320 -27.952 -12.495 1.00 53.09 102 GLY A CA 1
ATOM 821 C C . GLY A 1 102 ? 14.539 -26.993 -11.331 1.00 53.09 102 GLY A C 1
ATOM 822 O O . GLY A 1 102 ? 15.663 -26.543 -11.105 1.00 53.09 102 GLY A O 1
ATOM 823 N N . VAL A 1 103 ? 13.492 -26.698 -10.554 1.00 57.94 103 VAL A N 1
ATOM 824 C CA . VAL A 1 103 ? 13.627 -25.998 -9.266 1.00 57.94 103 VAL A CA 1
ATOM 825 C C . VAL A 1 103 ? 14.305 -26.958 -8.279 1.00 57.94 103 VAL A C 1
ATOM 827 O O . VAL A 1 103 ? 13.659 -27.673 -7.520 1.00 57.94 103 VAL A O 1
ATOM 830 N N . GLY A 1 104 ? 15.628 -27.067 -8.366 1.00 48.06 104 GLY A N 1
ATOM 831 C CA . GLY A 1 104 ? 16.423 -27.982 -7.559 1.00 48.06 104 GLY A CA 1
ATOM 832 C C . GLY A 1 104 ? 16.922 -27.299 -6.294 1.00 48.06 104 GLY A C 1
ATOM 833 O O . GLY A 1 104 ? 17.865 -26.511 -6.354 1.00 48.06 104 GLY A O 1
ATOM 834 N N . CYS A 1 105 ? 16.361 -27.647 -5.133 1.00 46.44 105 CYS A N 1
ATOM 835 C CA . CYS A 1 105 ? 17.046 -27.426 -3.860 1.00 46.44 105 CYS A CA 1
ATOM 836 C C . CYS A 1 105 ? 18.352 -28.236 -3.862 1.00 46.44 105 CYS A C 1
ATOM 838 O O . CYS A 1 105 ? 18.372 -29.415 -3.508 1.00 46.44 105 CYS A O 1
ATOM 840 N N . LYS A 1 106 ? 19.465 -27.614 -4.265 1.00 45.28 106 LYS A N 1
ATOM 841 C CA . LYS A 1 106 ? 20.813 -28.145 -4.034 1.00 45.28 106 LYS A CA 1
ATOM 842 C C . LYS A 1 106 ? 21.131 -28.018 -2.545 1.00 45.28 106 LYS A C 1
ATOM 844 O O . LYS A 1 106 ? 21.771 -27.075 -2.096 1.00 45.28 106 LYS A O 1
ATOM 849 N N . THR A 1 107 ? 20.673 -28.985 -1.765 1.00 47.69 107 THR A N 1
ATOM 850 C CA . THR A 1 107 ? 21.214 -29.238 -0.428 1.00 47.69 107 THR A CA 1
ATOM 851 C C . THR A 1 107 ? 21.458 -30.732 -0.279 1.00 47.69 107 THR A C 1
ATOM 853 O O . THR A 1 107 ? 20.807 -31.423 0.496 1.00 47.69 107 THR A O 1
ATOM 856 N N . THR A 1 108 ? 22.413 -31.262 -1.042 1.00 43.94 108 THR A N 1
ATOM 857 C CA . THR A 1 108 ? 23.040 -32.539 -0.699 1.00 43.94 108 THR A CA 1
ATOM 858 C C . THR A 1 108 ? 23.924 -32.300 0.520 1.00 43.94 108 THR A C 1
ATOM 860 O O . THR A 1 108 ? 25.044 -31.803 0.425 1.00 43.94 108 THR A O 1
ATOM 863 N N . ARG A 1 109 ? 23.384 -32.606 1.701 1.00 45.94 109 ARG A N 1
ATOM 864 C CA . ARG A 1 109 ? 24.148 -32.699 2.943 1.00 45.94 109 ARG A CA 1
ATOM 865 C C . ARG A 1 109 ? 24.998 -33.970 2.851 1.00 45.94 109 ARG A C 1
ATOM 867 O O . ARG A 1 109 ? 24.507 -35.056 3.136 1.00 45.94 109 ARG A O 1
ATOM 874 N N . ASN A 1 110 ? 26.242 -33.839 2.393 1.00 46.69 110 ASN A N 1
ATOM 875 C CA . ASN A 1 110 ? 27.240 -34.901 2.516 1.00 46.69 110 ASN A CA 1
ATOM 876 C C . ASN A 1 110 ? 27.564 -35.076 4.005 1.00 46.69 110 ASN A C 1
ATOM 878 O O . ASN A 1 110 ? 28.343 -34.303 4.557 1.00 46.69 110 ASN A O 1
ATOM 882 N N . ASN A 1 111 ? 26.952 -36.068 4.646 1.00 45.19 111 ASN A N 1
ATOM 883 C CA . ASN A 1 111 ? 27.505 -36.666 5.854 1.00 45.19 111 ASN A CA 1
ATOM 884 C C . ASN A 1 111 ? 28.262 -37.922 5.414 1.00 45.19 111 ASN A C 1
ATOM 886 O O . ASN A 1 111 ? 27.632 -38.939 5.118 1.00 45.19 111 ASN A O 1
ATOM 890 N N . SER A 1 112 ? 29.587 -37.810 5.348 1.00 45.41 112 SER A N 1
ATOM 891 C CA . SER A 1 112 ? 30.502 -38.951 5.432 1.00 45.41 112 SER A CA 1
ATOM 892 C C . SER A 1 112 ? 31.000 -39.076 6.863 1.00 45.41 112 SER A C 1
ATOM 894 O O . SER A 1 112 ? 31.211 -38.008 7.485 1.00 45.41 112 SER A O 1
#

Sequence (112 aa):
GEELENLRANPELAIQTWTAKESLQKAMRLGMNFNPRKIEFPIGVKKLNFSIENSNFQLVSWTHKDSHISLTWGEGIGYDSVPEDELLEQTRFAMKSSSDWGVGCKTTRNNS